Protein AF-A0A3P3QLM7-F1 (afdb_monomer_lite)

pLDDT: mean 82.56, std 15.95, range [40.66, 97.94]

Secondary structure (DSSP, 8-state):
-------HHHHHHHHHHHHHHHHHHHHHHHHHHHHHHTB---HHHHHHHHHHHH---GGGEEEEEEEEETTEEEEEEEETTS-EEEEEEEB-BGGGTT-BPPPEEEEE-

Structure (mmCIF, N/CA/C/O backbone):
data_AF-A0A3P3QLM7-F1
#
_entry.id   AF-A0A3P3QLM7-F1
#
loop_
_atom_site.group_PDB
_atom_site.id
_atom_site.type_symbol
_atom_site.label_atom_id
_atom_site.label_alt_id
_atom_site.label_comp_id
_atom_site.label_asym_id
_atom_site.label_entity_id
_atom_site.label_seq_id
_atom_site.pdbx_PDB_ins_code
_atom_site.Cartn_x
_atom_site.Cartn_y
_atom_site.Cartn_z
_atom_site.occupancy
_atom_site.B_iso_or_equiv
_atom_site.auth_seq_id
_atom_site.auth_comp_id
_atom_site.auth_asym_id
_atom_site.auth_atom_id
_atom_site.pdbx_PDB_model_num
ATOM 1 N N . MET A 1 1 ? 54.774 -28.271 -36.124 1.00 40.66 1 MET A N 1
ATOM 2 C CA . MET A 1 1 ? 54.556 -27.108 -35.233 1.00 40.66 1 MET A CA 1
ATOM 3 C C . MET A 1 1 ? 53.465 -26.229 -35.852 1.00 40.66 1 MET A C 1
ATOM 5 O O . MET A 1 1 ? 53.740 -25.518 -36.808 1.00 40.66 1 MET A O 1
ATOM 9 N N . ILE A 1 2 ? 52.206 -26.361 -35.416 1.00 44.22 2 ILE A N 1
ATOM 10 C CA . ILE A 1 2 ? 51.043 -25.683 -36.031 1.00 44.22 2 ILE A CA 1
ATOM 11 C C . ILE A 1 2 ? 50.873 -24.309 -35.367 1.00 44.22 2 ILE A C 1
ATOM 13 O O . ILE A 1 2 ? 50.516 -24.231 -34.195 1.00 44.22 2 ILE A O 1
ATOM 17 N N . ARG A 1 3 ? 51.144 -23.214 -36.091 1.00 47.44 3 ARG A N 1
ATOM 18 C CA . ARG A 1 3 ? 50.858 -21.850 -35.609 1.00 47.44 3 ARG A CA 1
ATOM 19 C C . ARG A 1 3 ? 49.398 -21.496 -35.905 1.00 47.44 3 ARG A C 1
ATOM 21 O O . ARG A 1 3 ? 49.064 -21.143 -37.033 1.00 47.44 3 ARG A O 1
ATOM 28 N N . PHE A 1 4 ? 48.542 -21.540 -34.884 1.00 52.19 4 PHE A N 1
ATOM 29 C CA . PHE A 1 4 ? 47.204 -20.947 -34.935 1.00 52.19 4 PHE A CA 1
ATOM 30 C C . PHE A 1 4 ? 47.325 -19.420 -35.009 1.00 52.19 4 PHE A C 1
ATOM 32 O O . PHE A 1 4 ? 47.593 -18.748 -34.015 1.00 52.19 4 PHE A O 1
ATOM 39 N N . LYS A 1 5 ? 47.144 -18.855 -36.205 1.00 51.34 5 LYS A N 1
ATOM 40 C CA . LYS A 1 5 ? 47.079 -17.405 -36.416 1.00 51.34 5 LYS A CA 1
ATOM 41 C C . LYS A 1 5 ? 45.647 -16.949 -36.123 1.00 51.34 5 LYS A C 1
ATOM 43 O O . LYS A 1 5 ? 44.826 -16.826 -37.026 1.00 51.34 5 LYS A O 1
ATOM 48 N N . LEU A 1 6 ? 45.323 -16.770 -34.842 1.00 55.06 6 LEU A N 1
ATOM 49 C CA . LEU A 1 6 ? 44.056 -16.170 -34.418 1.00 55.06 6 LEU A CA 1
ATOM 50 C C . LEU A 1 6 ? 44.003 -14.730 -34.943 1.00 55.06 6 LEU A C 1
ATOM 52 O O . LEU A 1 6 ? 44.741 -13.856 -34.494 1.00 55.06 6 LEU A O 1
ATOM 56 N N . SER A 1 7 ? 43.153 -14.495 -35.942 1.00 55.94 7 SER A N 1
ATOM 57 C CA . SER A 1 7 ? 42.903 -13.157 -36.469 1.00 55.94 7 SER A CA 1
ATOM 58 C C . SER A 1 7 ? 42.252 -12.309 -35.376 1.00 55.94 7 SER A C 1
ATOM 60 O O . SER A 1 7 ? 41.183 -12.649 -34.860 1.00 55.94 7 SER A O 1
ATOM 62 N N . ASN A 1 8 ? 42.886 -11.190 -35.025 1.00 59.19 8 ASN A N 1
ATOM 63 C CA . ASN A 1 8 ? 42.423 -10.282 -33.971 1.00 59.19 8 ASN A CA 1
ATOM 64 C C . ASN A 1 8 ? 40.967 -9.812 -34.215 1.00 59.19 8 ASN A C 1
ATOM 66 O O . ASN A 1 8 ? 40.190 -9.624 -33.283 1.00 59.19 8 ASN A O 1
ATOM 70 N N . LYS A 1 9 ? 40.543 -9.749 -35.488 1.00 55.75 9 LYS A N 1
ATOM 71 C CA . LYS A 1 9 ? 39.172 -9.395 -35.900 1.00 55.75 9 LYS A CA 1
ATOM 72 C C . LYS A 1 9 ? 38.114 -10.409 -35.440 1.00 55.75 9 LYS A C 1
ATOM 74 O O . LYS A 1 9 ? 37.024 -10.017 -35.033 1.00 55.75 9 LYS A O 1
ATOM 79 N N . THR A 1 10 ? 38.431 -11.706 -35.459 1.00 57.84 10 THR A N 1
ATOM 80 C CA . THR A 1 10 ? 37.515 -12.767 -34.994 1.00 57.84 10 THR A CA 1
ATOM 81 C C . THR A 1 10 ? 37.410 -12.843 -33.472 1.00 57.84 10 THR A C 1
ATOM 83 O O . THR A 1 10 ? 36.349 -13.195 -32.959 1.00 57.84 10 THR A O 1
ATOM 86 N N . LEU A 1 11 ? 38.477 -12.485 -32.748 1.00 57.75 11 LEU A N 1
ATOM 87 C CA . LEU A 1 11 ? 38.478 -12.443 -31.284 1.00 57.75 11 LEU A CA 1
ATOM 88 C C . LEU A 1 11 ? 37.620 -11.274 -30.773 1.00 57.75 11 LEU A C 1
ATOM 90 O O . LEU A 1 11 ? 36.741 -11.475 -29.939 1.00 57.75 11 LEU A O 1
ATOM 94 N N . VAL A 1 12 ? 37.801 -10.085 -31.360 1.00 61.78 12 VAL A N 1
ATOM 95 C CA . VAL A 1 12 ? 37.018 -8.879 -31.045 1.00 61.78 12 VAL A CA 1
ATOM 96 C C . VAL A 1 12 ? 35.536 -9.076 -31.384 1.00 61.78 12 VAL A C 1
ATOM 98 O O . VAL A 1 12 ? 34.676 -8.782 -30.560 1.00 61.78 12 VAL A O 1
ATOM 101 N N . GLY A 1 13 ? 35.208 -9.665 -32.541 1.00 65.38 13 GLY A N 1
ATOM 102 C CA . GLY A 1 13 ? 33.815 -9.942 -32.914 1.00 65.38 13 GLY A CA 1
ATOM 103 C C . GLY A 1 13 ? 33.106 -10.946 -31.993 1.00 65.38 13 GLY A C 1
ATOM 104 O O . GLY A 1 13 ? 31.914 -10.797 -31.725 1.00 65.38 13 GLY A O 1
ATOM 105 N N . ARG A 1 14 ? 33.820 -11.955 -31.469 1.00 68.69 14 ARG A N 1
ATOM 106 C CA . ARG A 1 14 ? 33.269 -12.892 -30.469 1.00 68.69 14 ARG A CA 1
ATOM 107 C C . ARG A 1 14 ? 33.120 -12.225 -29.102 1.00 68.69 14 ARG A C 1
ATOM 109 O O . ARG A 1 14 ? 32.086 -12.414 -28.472 1.00 68.69 14 ARG A O 1
ATOM 116 N N . ALA A 1 15 ? 34.087 -11.408 -28.686 1.00 68.50 15 ALA A N 1
ATOM 117 C CA . ALA A 1 15 ? 34.019 -10.654 -27.435 1.00 68.50 15 ALA A CA 1
ATOM 118 C C . ALA A 1 15 ? 32.844 -9.661 -27.415 1.00 68.50 15 ALA A C 1
ATOM 120 O O . ALA A 1 15 ? 32.115 -9.612 -26.431 1.00 68.50 15 ALA A O 1
ATOM 121 N N . ILE A 1 16 ? 32.588 -8.950 -28.520 1.00 71.31 16 ILE A N 1
ATOM 122 C CA . ILE A 1 16 ? 31.444 -8.027 -28.655 1.00 71.31 16 ILE A CA 1
ATOM 123 C C . ILE A 1 16 ? 30.108 -8.774 -28.541 1.00 71.31 16 ILE A C 1
ATOM 125 O O . ILE A 1 16 ? 29.209 -8.326 -27.833 1.00 71.31 16 ILE A O 1
ATOM 129 N N . LYS A 1 17 ? 29.975 -9.937 -29.195 1.00 71.12 17 LYS A N 1
ATOM 130 C CA . LYS A 1 17 ? 28.754 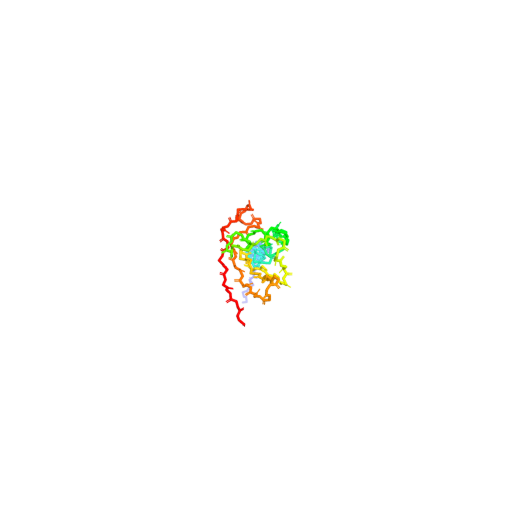-10.757 -29.115 1.00 71.12 17 LYS A CA 1
ATOM 131 C C . LYS A 1 17 ? 28.502 -11.282 -27.701 1.00 71.12 17 LYS A C 1
ATOM 133 O O . LYS A 1 17 ? 27.369 -11.235 -27.234 1.00 71.12 17 LYS A O 1
ATOM 138 N N . VAL A 1 18 ? 29.548 -11.747 -27.016 1.00 75.88 18 VAL A N 1
ATOM 139 C CA . VAL A 1 18 ? 29.448 -12.216 -25.625 1.00 75.88 18 VAL A CA 1
ATOM 140 C C . VAL A 1 18 ? 29.100 -11.058 -24.690 1.00 75.88 18 VAL A C 1
ATOM 142 O O . VAL A 1 18 ? 28.202 -11.197 -23.868 1.00 75.88 18 VAL A O 1
ATOM 145 N N . PHE A 1 19 ? 29.732 -9.895 -24.860 1.00 78.12 19 PHE A N 1
ATOM 146 C CA . PHE A 1 19 ? 29.442 -8.705 -24.061 1.00 78.12 19 PHE A CA 1
ATOM 147 C C . PHE A 1 19 ? 27.993 -8.228 -24.235 1.00 78.12 19 PHE A C 1
ATOM 149 O O . PHE A 1 19 ? 27.313 -7.952 -23.251 1.00 78.12 19 PHE A O 1
ATOM 156 N N . SER A 1 20 ? 27.486 -8.213 -25.472 1.00 77.56 20 SER A N 1
ATOM 157 C CA . SER A 1 20 ? 26.088 -7.873 -25.757 1.00 77.56 20 SER A CA 1
ATOM 158 C C . SER A 1 20 ? 25.105 -8.850 -25.105 1.00 77.56 20 SER A C 1
ATOM 160 O O . SER A 1 20 ? 24.076 -8.422 -24.592 1.00 77.56 20 SER A O 1
ATOM 162 N N . LEU A 1 21 ? 25.412 -10.151 -25.101 1.00 75.88 21 LEU A N 1
ATOM 163 C CA . LEU A 1 21 ? 24.552 -11.162 -24.485 1.00 75.88 21 LEU A CA 1
ATOM 164 C C . LEU A 1 21 ? 24.524 -11.022 -22.953 1.00 75.88 21 LEU A C 1
ATOM 166 O O . LEU A 1 21 ? 23.458 -11.082 -22.348 1.00 75.88 21 LEU A O 1
ATOM 170 N N . VAL A 1 22 ? 25.683 -10.778 -22.331 1.00 76.69 22 VAL A N 1
ATOM 171 C CA . VAL A 1 22 ? 25.791 -10.557 -20.879 1.00 76.69 22 VAL A CA 1
ATOM 172 C C . VAL A 1 22 ? 25.072 -9.270 -20.458 1.00 76.69 22 VAL A C 1
ATOM 174 O O . VAL A 1 22 ? 24.355 -9.272 -19.458 1.00 76.69 22 VAL A O 1
ATOM 177 N N . ALA A 1 23 ? 25.176 -8.197 -21.247 1.00 75.44 23 ALA A N 1
ATOM 178 C CA . ALA A 1 23 ? 24.462 -6.947 -20.984 1.00 75.44 23 ALA A CA 1
ATOM 179 C C . ALA A 1 23 ? 22.931 -7.127 -20.998 1.00 75.44 23 ALA A C 1
ATOM 181 O O . ALA A 1 23 ? 22.243 -6.608 -20.119 1.00 75.44 23 ALA A O 1
ATOM 182 N N . CYS A 1 24 ? 22.389 -7.913 -21.937 1.00 71.12 24 CYS A N 1
ATOM 183 C CA . CYS A 1 24 ? 20.956 -8.222 -21.972 1.00 71.12 24 CYS A CA 1
ATOM 184 C C . CYS A 1 24 ? 20.485 -9.010 -20.739 1.00 71.12 24 CYS A C 1
ATOM 186 O O . CYS A 1 24 ? 19.389 -8.762 -20.240 1.00 71.12 24 CYS A O 1
ATOM 188 N N . ILE A 1 25 ? 21.310 -9.920 -20.214 1.00 67.69 25 ILE A N 1
ATOM 189 C CA . ILE A 1 25 ? 20.968 -10.713 -19.022 1.00 67.69 25 ILE A CA 1
ATOM 190 C C . ILE A 1 25 ? 20.923 -9.826 -17.766 1.00 67.69 25 ILE A C 1
ATOM 192 O O . ILE A 1 25 ? 20.039 -9.997 -16.927 1.00 67.69 25 ILE A O 1
ATOM 196 N N . HIS A 1 26 ? 21.808 -8.830 -17.649 1.00 63.81 26 HIS A N 1
ATOM 197 C CA . HIS A 1 26 ? 21.796 -7.892 -16.518 1.00 63.81 26 HIS A CA 1
ATOM 198 C C . HIS A 1 26 ? 20.610 -6.915 -16.525 1.00 63.81 26 HIS A C 1
ATOM 200 O O . HIS A 1 26 ? 20.139 -6.523 -15.455 1.00 63.81 26 HIS A O 1
ATOM 206 N N . LEU A 1 27 ? 20.071 -6.568 -17.697 1.00 65.25 27 LEU A N 1
ATOM 207 C CA . LEU A 1 27 ? 18.872 -5.726 -17.798 1.00 65.25 27 LEU A CA 1
ATOM 208 C C . LEU A 1 27 ? 17.607 -6.436 -17.281 1.00 65.25 27 LEU A C 1
ATOM 210 O O . LEU A 1 27 ? 16.738 -5.786 -16.706 1.00 65.25 27 LEU A O 1
ATOM 214 N N . LEU A 1 28 ? 17.525 -7.764 -17.406 1.00 61.84 28 LEU A N 1
ATOM 215 C CA . LEU A 1 28 ? 16.371 -8.551 -16.951 1.00 61.84 28 LEU A CA 1
ATOM 216 C C . LEU A 1 28 ? 16.300 -8.672 -15.418 1.00 61.84 28 LEU A C 1
ATOM 218 O O . LEU A 1 28 ? 15.211 -8.631 -14.849 1.00 61.84 28 LEU A O 1
ATOM 222 N N . SER A 1 29 ? 17.442 -8.754 -14.725 1.00 59.53 29 SER A N 1
ATOM 223 C CA . SER A 1 29 ? 17.476 -8.789 -13.251 1.00 59.53 29 SER A CA 1
ATOM 224 C C . SER A 1 29 ? 17.135 -7.446 -12.594 1.00 59.53 29 SER A C 1
ATOM 226 O O . SER A 1 29 ? 16.766 -7.410 -11.422 1.00 59.53 29 SER A O 1
ATOM 228 N N . ALA A 1 30 ? 17.231 -6.338 -13.335 1.00 56.12 30 ALA A N 1
ATOM 229 C CA . ALA A 1 30 ? 16.895 -5.010 -12.829 1.00 56.12 30 ALA A CA 1
ATOM 230 C C . ALA A 1 30 ? 15.377 -4.746 -12.785 1.00 56.12 30 ALA A C 1
ATOM 232 O O . ALA A 1 30 ? 14.934 -3.882 -12.030 1.00 56.12 30 ALA A O 1
ATOM 233 N N . CYS A 1 31 ? 14.560 -5.495 -13.536 1.00 60.78 31 CYS A N 1
ATOM 234 C CA . CYS A 1 31 ? 13.115 -5.257 -13.621 1.00 60.78 31 CYS A CA 1
ATOM 235 C C . CYS A 1 31 ? 12.395 -5.376 -12.268 1.00 60.78 31 CYS A C 1
ATOM 237 O O . CYS A 1 31 ? 11.525 -4.559 -11.968 1.00 60.78 31 CYS A O 1
ATOM 239 N N . SER A 1 32 ? 12.780 -6.338 -11.425 1.00 59.31 32 SER A N 1
ATOM 240 C CA . SER A 1 32 ? 12.132 -6.553 -10.122 1.00 59.31 32 SER A CA 1
ATOM 241 C C . SER A 1 32 ? 12.421 -5.425 -9.126 1.00 59.31 32 SER A C 1
ATOM 243 O O . SER A 1 32 ? 11.535 -5.030 -8.373 1.00 59.31 32 SER A O 1
ATOM 245 N N . VAL A 1 33 ? 13.638 -4.867 -9.161 1.00 61.72 33 VAL A N 1
ATOM 246 C CA . VAL A 1 33 ? 14.060 -3.746 -8.299 1.00 61.72 33 VAL A CA 1
ATOM 247 C C . VAL A 1 33 ? 13.433 -2.430 -8.760 1.00 61.72 33 VAL A C 1
ATOM 249 O O . VAL A 1 33 ? 13.047 -1.594 -7.944 1.00 61.72 33 VAL A O 1
ATOM 252 N N . VAL A 1 34 ? 13.304 -2.238 -10.076 1.00 62.72 34 VAL A N 1
ATOM 253 C CA . VAL A 1 34 ? 12.656 -1.048 -10.640 1.00 62.72 34 VAL A CA 1
ATOM 254 C C . VAL A 1 34 ? 11.186 -0.997 -10.237 1.00 62.72 34 VAL A C 1
ATOM 256 O O . VAL A 1 34 ? 10.701 0.073 -9.894 1.00 62.72 34 VAL A O 1
ATOM 259 N N . ALA A 1 35 ? 10.479 -2.124 -10.212 1.00 60.81 35 ALA A N 1
ATOM 260 C CA . ALA A 1 35 ? 9.059 -2.154 -9.867 1.00 60.81 35 ALA A CA 1
ATOM 261 C C . ALA A 1 35 ? 8.767 -1.647 -8.437 1.00 60.81 35 ALA A C 1
ATOM 263 O O . ALA A 1 35 ? 7.854 -0.848 -8.240 1.00 60.81 35 ALA A O 1
ATOM 264 N N . GLU A 1 36 ? 9.598 -2.028 -7.459 1.00 64.75 36 GLU A N 1
ATOM 265 C CA . GLU A 1 36 ? 9.501 -1.536 -6.077 1.00 64.75 36 GLU A CA 1
ATOM 266 C C . GLU A 1 36 ? 9.781 -0.026 -5.992 1.00 64.75 36 GLU A C 1
ATOM 268 O O . GLU A 1 36 ? 9.014 0.716 -5.379 1.00 64.75 36 GLU A O 1
ATOM 273 N N . LYS A 1 37 ? 10.831 0.456 -6.673 1.00 70.94 37 LYS A N 1
ATOM 274 C CA . LYS A 1 37 ? 11.198 1.885 -6.691 1.00 70.94 37 LYS A CA 1
ATOM 275 C C . LYS A 1 37 ? 10.289 2.769 -7.546 1.00 70.94 37 LYS A C 1
ATOM 277 O O . LYS A 1 37 ? 10.367 3.989 -7.4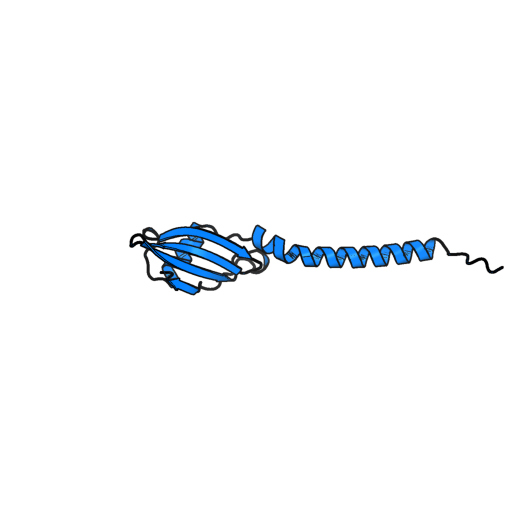44 1.00 70.94 37 LYS A O 1
ATOM 282 N N . THR A 1 38 ? 9.459 2.177 -8.399 1.00 77.19 38 THR A N 1
ATOM 283 C CA . THR A 1 38 ? 8.524 2.887 -9.289 1.00 77.19 38 THR A CA 1
ATOM 284 C C . THR A 1 38 ? 7.078 2.765 -8.829 1.00 77.19 38 THR A C 1
ATOM 286 O O . THR A 1 38 ? 6.165 3.073 -9.594 1.00 77.19 38 THR A O 1
ATOM 289 N N . ASN A 1 39 ? 6.854 2.323 -7.590 1.00 82.69 39 ASN A N 1
ATOM 290 C CA . ASN A 1 39 ? 5.548 2.396 -6.964 1.00 82.69 39 ASN A CA 1
ATOM 291 C C . ASN A 1 39 ? 5.173 3.868 -6.739 1.00 82.69 39 ASN A C 1
ATOM 293 O O . ASN A 1 39 ? 5.867 4.589 -6.026 1.00 82.69 39 ASN A O 1
ATOM 297 N N . ILE A 1 40 ? 4.088 4.303 -7.373 1.00 88.44 40 ILE A N 1
ATOM 298 C CA . ILE A 1 40 ? 3.591 5.683 -7.321 1.00 88.44 40 ILE A CA 1
ATOM 299 C C . ILE A 1 40 ? 2.451 5.856 -6.313 1.00 88.44 40 ILE A C 1
ATOM 301 O O . ILE A 1 40 ? 1.939 6.963 -6.165 1.00 88.44 40 ILE A O 1
ATOM 305 N N . LEU A 1 41 ? 2.032 4.780 -5.634 1.00 91.50 41 LEU A N 1
ATOM 306 C CA . LEU A 1 41 ? 0.939 4.846 -4.672 1.00 91.50 41 LEU A CA 1
ATOM 307 C C . LEU A 1 41 ? 1.390 5.585 -3.424 1.00 91.50 41 LEU A C 1
ATOM 309 O O . LEU A 1 41 ? 2.374 5.203 -2.781 1.00 91.50 41 LEU A O 1
ATOM 313 N N . THR A 1 42 ? 0.637 6.614 -3.059 1.00 93.00 42 THR A N 1
ATOM 314 C CA . THR A 1 42 ? 0.835 7.339 -1.808 1.00 93.00 42 THR A CA 1
ATOM 315 C C . THR A 1 42 ? 0.231 6.568 -0.642 1.00 93.00 42 THR A C 1
ATOM 317 O O . THR A 1 42 ? -0.667 5.741 -0.804 1.00 93.00 42 THR A O 1
ATOM 320 N N . ASP A 1 43 ? 0.698 6.864 0.565 1.00 95.12 43 ASP A N 1
ATOM 321 C CA . ASP A 1 43 ? 0.163 6.244 1.777 1.00 95.12 43 ASP A CA 1
ATOM 322 C C . ASP A 1 43 ? -1.324 6.568 1.970 1.00 95.12 43 ASP A C 1
ATOM 324 O O . ASP A 1 43 ? -2.101 5.698 2.359 1.00 95.12 43 ASP A O 1
ATOM 328 N N . GLN A 1 44 ? -1.747 7.782 1.597 1.00 95.75 44 GLN A N 1
ATOM 329 C CA . GLN A 1 44 ? -3.156 8.170 1.594 1.00 95.75 44 GLN A CA 1
ATOM 330 C C . GLN A 1 44 ? -3.987 7.273 0.665 1.00 95.75 44 GLN A C 1
ATOM 332 O O . GLN A 1 44 ? -5.030 6.774 1.080 1.00 95.75 44 GLN A O 1
ATOM 337 N N . GLN A 1 45 ? -3.510 7.005 -0.555 1.00 95.50 45 GLN A N 1
ATOM 338 C CA . GLN A 1 45 ? -4.205 6.111 -1.486 1.00 95.50 45 GLN A CA 1
ATOM 339 C C . GLN A 1 45 ? -4.313 4.688 -0.931 1.00 95.50 45 GLN A C 1
ATOM 341 O O . GLN A 1 45 ? -5.361 4.062 -1.045 1.00 95.50 45 GLN A O 1
ATOM 346 N N . LEU A 1 46 ? -3.262 4.170 -0.283 1.00 96.69 46 LEU A N 1
ATOM 347 C CA . LEU A 1 46 ? -3.316 2.851 0.361 1.00 96.69 46 LEU A CA 1
ATOM 34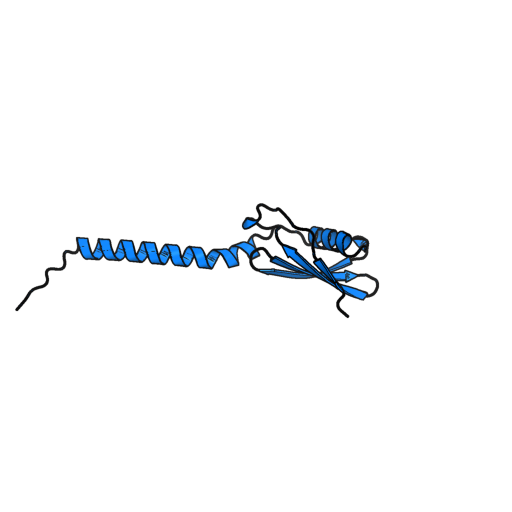8 C C . LEU A 1 46 ? -4.404 2.790 1.442 1.00 96.69 46 LEU A C 1
ATOM 350 O O . LEU A 1 46 ? -5.141 1.803 1.521 1.00 96.69 46 LEU A O 1
ATOM 354 N N . VAL A 1 47 ? -4.546 3.853 2.237 1.00 97.62 47 VAL A N 1
ATOM 355 C CA . VAL A 1 47 ? -5.614 3.966 3.239 1.00 97.62 47 VAL A CA 1
ATOM 356 C C . VAL A 1 47 ? -6.993 4.064 2.579 1.00 97.62 47 VAL A C 1
ATOM 358 O O . VAL A 1 47 ? -7.913 3.386 3.028 1.00 97.62 47 VAL A O 1
ATOM 361 N N . GLU A 1 48 ? -7.148 4.831 1.497 1.00 97.06 48 GLU A N 1
ATOM 362 C CA . GLU A 1 48 ? -8.396 4.919 0.718 1.00 97.06 48 GLU A CA 1
ATOM 363 C C . GLU A 1 48 ? -8.821 3.554 0.157 1.00 97.06 48 GLU A C 1
ATOM 365 O O . GLU A 1 48 ? -9.975 3.145 0.302 1.00 97.06 48 GLU A O 1
ATOM 370 N N . TYR A 1 49 ? -7.879 2.800 -0.412 1.00 96.94 49 TYR A N 1
ATOM 371 C CA . TYR A 1 49 ? -8.139 1.451 -0.906 1.00 96.94 49 TYR A CA 1
ATOM 372 C C . TYR A 1 49 ? -8.541 0.496 0.224 1.00 96.94 49 TYR A C 1
ATOM 374 O O . TYR A 1 49 ? -9.498 -0.269 0.078 1.00 96.94 49 TYR A O 1
ATOM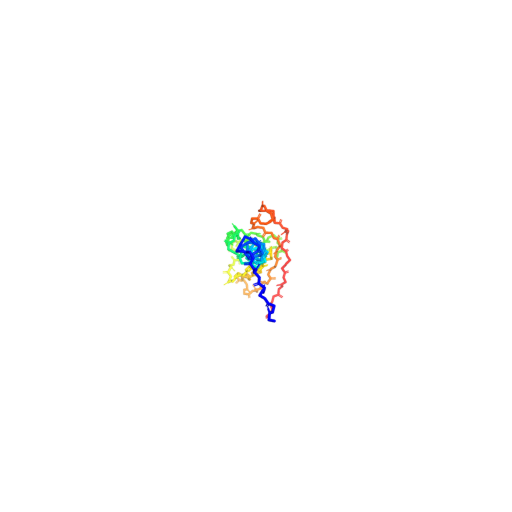 382 N N . ALA A 1 50 ? -7.855 0.552 1.370 1.00 97.25 50 ALA A N 1
ATOM 383 C CA . ALA A 1 50 ? -8.228 -0.260 2.526 1.00 97.25 50 ALA A CA 1
ATOM 384 C C . ALA A 1 50 ? -9.593 0.132 3.103 1.00 97.25 50 ALA A C 1
ATOM 386 O O . ALA A 1 50 ? -10.357 -0.751 3.488 1.00 97.25 50 ALA A O 1
ATOM 387 N N . ALA A 1 51 ? -9.932 1.422 3.135 1.00 97.12 51 ALA A N 1
ATOM 388 C CA . ALA A 1 51 ? -11.245 1.898 3.558 1.00 97.12 51 ALA A CA 1
ATOM 389 C C . ALA A 1 51 ? -12.355 1.279 2.697 1.00 97.12 51 ALA A C 1
ATOM 391 O O . ALA A 1 51 ? -13.308 0.711 3.230 1.00 97.12 51 ALA A O 1
ATOM 392 N N . GLY A 1 52 ? -12.178 1.295 1.371 1.00 96.19 52 GLY A N 1
ATOM 393 C CA . GLY A 1 52 ? -13.111 0.673 0.432 1.00 96.19 52 GLY A CA 1
ATOM 394 C C . GLY A 1 52 ? -13.278 -0.837 0.638 1.00 96.19 52 GLY A C 1
ATOM 395 O O . GLY A 1 52 ? -14.399 -1.335 0.602 1.00 96.19 52 GLY A O 1
ATOM 396 N N . ALA A 1 53 ? -12.191 -1.569 0.896 1.00 96.62 53 ALA A N 1
ATOM 397 C CA . ALA A 1 53 ? -12.243 -3.026 1.059 1.00 96.62 53 ALA A CA 1
ATOM 398 C C . ALA A 1 53 ? -12.676 -3.506 2.453 1.00 96.62 53 ALA A C 1
ATOM 400 O O . ALA A 1 53 ? -13.219 -4.599 2.582 1.00 96.62 53 ALA A O 1
ATOM 401 N N . THR A 1 54 ? -12.434 -2.717 3.501 1.00 95.75 54 THR A N 1
ATOM 402 C CA . THR A 1 54 ? -12.748 -3.090 4.894 1.00 95.75 54 THR A CA 1
ATOM 403 C C . THR A 1 54 ? -14.042 -2.464 5.412 1.00 95.75 54 THR A C 1
ATOM 405 O O . THR A 1 54 ? -14.477 -2.802 6.512 1.00 95.75 54 THR A O 1
ATOM 408 N N . GLY A 1 55 ? -14.629 -1.512 4.679 1.00 95.56 55 GLY A N 1
ATOM 409 C CA . GLY A 1 55 ? -15.812 -0.757 5.102 1.00 95.56 55 GLY A CA 1
ATOM 410 C C . GLY A 1 55 ? -15.555 0.268 6.214 1.00 95.56 55 GLY A C 1
ATOM 411 O O . GLY A 1 55 ? -16.503 0.853 6.736 1.00 95.56 55 GLY A O 1
ATOM 412 N N . HIS A 1 56 ? -14.297 0.496 6.598 1.00 96.50 56 HIS A N 1
ATOM 413 C CA . HIS A 1 56 ? -13.938 1.465 7.631 1.00 96.50 56 HIS A CA 1
ATOM 414 C C . HIS A 1 56 ? -13.755 2.867 7.029 1.00 96.50 56 HIS A C 1
ATOM 416 O O . HIS A 1 56 ? -13.189 2.997 5.945 1.00 96.50 56 HIS A O 1
ATOM 422 N N . PRO A 1 57 ? -14.159 3.946 7.724 1.00 97.00 57 PRO A N 1
ATOM 423 C CA . PRO A 1 57 ? -13.866 5.306 7.279 1.00 97.00 57 PRO A CA 1
ATOM 424 C C . PRO A 1 57 ? -12.358 5.557 7.156 1.00 97.00 57 PRO A C 1
ATOM 426 O O . PRO A 1 57 ? -11.601 5.166 8.044 1.00 97.00 57 PRO A O 1
ATOM 429 N N . ILE A 1 58 ? -11.931 6.307 6.134 1.00 97.00 58 ILE A N 1
ATOM 430 C CA . ILE A 1 58 ? -10.520 6.698 5.923 1.00 97.00 58 ILE A CA 1
ATOM 431 C C . ILE A 1 58 ? -9.924 7.311 7.199 1.00 97.00 58 ILE A C 1
ATOM 433 O O . ILE A 1 58 ? -8.885 6.873 7.675 1.00 97.00 58 ILE A O 1
ATOM 437 N N . ALA A 1 59 ? -10.637 8.252 7.832 1.00 97.19 59 ALA A N 1
ATOM 438 C CA . ALA A 1 59 ? -10.205 8.927 9.064 1.00 97.19 59 ALA A CA 1
ATOM 439 C C . ALA A 1 59 ? -10.138 8.016 10.311 1.00 97.19 59 ALA A C 1
ATOM 441 O O . ALA A 1 59 ? -9.775 8.466 11.404 1.00 97.19 59 ALA A O 1
ATOM 442 N N . SER A 1 60 ? -10.556 6.756 10.186 1.00 97.12 60 SER A N 1
ATOM 443 C CA . SER A 1 60 ? -10.458 5.744 11.238 1.00 97.12 60 SER A CA 1
ATOM 444 C C . SER A 1 60 ? -9.304 4.767 11.030 1.00 97.12 60 SER A C 1
ATOM 446 O O . SER A 1 60 ? -9.068 3.963 11.927 1.00 97.12 60 SER A O 1
ATOM 448 N N . LEU A 1 61 ? -8.606 4.843 9.893 1.00 97.81 61 LEU A N 1
ATOM 449 C CA . LEU A 1 61 ? -7.518 3.957 9.507 1.00 97.81 61 LEU A CA 1
ATOM 450 C C . LEU A 1 61 ? -6.178 4.701 9.513 1.00 97.81 61 LEU A C 1
ATOM 452 O O . LEU A 1 61 ? -6.078 5.844 9.077 1.00 97.81 61 LEU A O 1
ATOM 456 N N . GLU A 1 62 ? -5.138 4.014 9.967 1.00 97.88 62 GLU A N 1
ATOM 457 C CA . GLU A 1 62 ? -3.754 4.481 9.976 1.00 97.88 62 GLU A CA 1
ATOM 458 C C . GLU A 1 62 ? -2.875 3.460 9.251 1.00 97.88 62 GLU A C 1
ATOM 460 O O 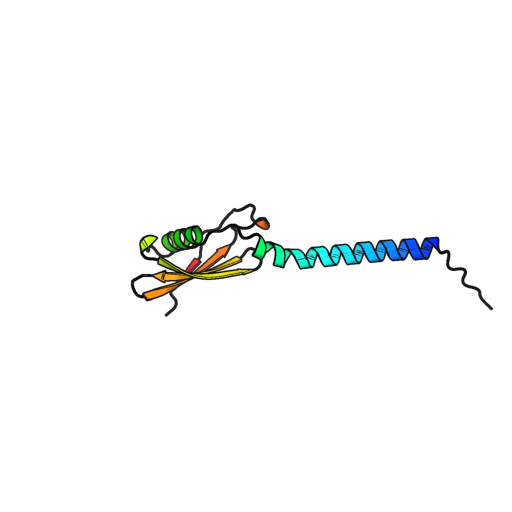. GLU A 1 62 ? -2.974 2.262 9.517 1.00 97.88 62 GLU A O 1
ATOM 465 N N . LEU A 1 63 ? -2.013 3.910 8.337 1.00 97.75 63 LEU A N 1
ATOM 466 C CA . LEU A 1 63 ? -1.039 3.035 7.690 1.00 97.75 63 LEU A CA 1
ATOM 467 C C . LEU A 1 63 ? 0.106 2.728 8.664 1.00 97.75 63 LEU A C 1
ATOM 469 O O . LEU A 1 63 ? 0.802 3.632 9.109 1.00 97.75 63 LEU A O 1
ATOM 473 N N . LEU A 1 64 ? 0.328 1.448 8.957 1.00 97.12 64 LEU A N 1
ATOM 474 C CA . LEU A 1 64 ? 1.414 1.003 9.835 1.00 97.12 64 LEU A CA 1
ATOM 475 C C . LEU A 1 64 ? 2.681 0.645 9.062 1.00 97.12 64 LEU A C 1
ATOM 477 O O . LEU A 1 64 ? 3.797 0.886 9.515 1.00 97.12 64 LEU A O 1
ATOM 481 N N . GLN A 1 65 ? 2.508 -0.034 7.931 1.00 95.88 65 GLN A N 1
ATOM 482 C CA . GLN A 1 65 ? 3.609 -0.614 7.174 1.00 95.88 65 GLN A CA 1
ATOM 483 C C . GLN A 1 65 ? 3.202 -0.782 5.715 1.00 95.88 65 GLN A C 1
ATOM 485 O O . GLN A 1 65 ? 2.052 -1.105 5.426 1.00 95.88 65 GLN A O 1
ATOM 490 N N . ARG A 1 66 ? 4.169 -0.656 4.806 1.00 94.19 66 ARG A N 1
ATOM 491 C CA . ARG A 1 66 ? 4.040 -1.036 3.398 1.00 94.19 66 ARG A CA 1
ATOM 492 C C . ARG A 1 66 ? 5.314 -1.710 2.902 1.00 94.19 66 ARG A C 1
ATOM 494 O O . ARG A 1 66 ? 6.404 -1.425 3.389 1.00 94.19 66 ARG A O 1
ATOM 501 N N . SER A 1 67 ? 5.167 -2.573 1.913 1.00 91.62 67 SER A N 1
ATOM 502 C CA . SER A 1 67 ? 6.242 -3.132 1.105 1.00 91.62 67 SER A CA 1
ATOM 503 C C . SER A 1 67 ? 5.742 -3.304 -0.324 1.00 91.62 67 SER A C 1
ATOM 505 O O . SER A 1 67 ? 4.553 -3.522 -0.565 1.00 91.62 67 SER A O 1
ATOM 507 N N . ALA A 1 68 ? 6.646 -3.187 -1.289 1.00 88.88 68 ALA A N 1
ATOM 508 C CA . ALA A 1 68 ? 6.347 -3.467 -2.683 1.00 88.88 68 ALA A CA 1
ATOM 509 C C . ALA A 1 68 ? 7.332 -4.514 -3.204 1.00 88.88 68 ALA A C 1
ATOM 511 O O . ALA A 1 68 ? 8.511 -4.490 -2.868 1.00 88.88 68 ALA A O 1
ATOM 512 N N . SER A 1 69 ? 6.842 -5.460 -3.997 1.00 85.50 69 SER A N 1
ATOM 513 C CA . SER A 1 69 ? 7.661 -6.490 -4.631 1.00 85.50 69 SER A CA 1
ATOM 514 C C . SER A 1 69 ? 7.101 -6.785 -6.013 1.00 85.50 69 SER A C 1
ATOM 516 O O . SER A 1 69 ? 5.967 -7.249 -6.153 1.00 85.50 69 SER A O 1
ATOM 518 N N . GLY A 1 70 ? 7.872 -6.468 -7.055 1.00 85.00 70 GLY A N 1
ATOM 519 C CA . GLY A 1 70 ? 7.345 -6.505 -8.415 1.00 85.00 70 GLY A CA 1
ATOM 520 C C . GLY A 1 70 ? 6.142 -5.566 -8.544 1.00 85.00 70 GLY A C 1
ATOM 521 O O . GLY A 1 70 ? 6.207 -4.399 -8.162 1.00 85.00 70 GLY A O 1
ATOM 522 N N . THR A 1 71 ? 5.027 -6.088 -9.051 1.00 87.62 71 THR A N 1
ATOM 523 C CA . THR A 1 71 ? 3.773 -5.334 -9.174 1.00 87.62 71 THR A CA 1
ATOM 524 C C . THR A 1 71 ? 2.851 -5.424 -7.959 1.00 87.62 71 THR A C 1
ATOM 526 O O . THR A 1 71 ? 1.792 -4.796 -7.962 1.00 87.62 71 THR A O 1
ATOM 529 N N . VAL A 1 72 ? 3.246 -6.172 -6.928 1.00 90.75 72 VAL A N 1
ATOM 530 C CA . VAL A 1 72 ? 2.463 -6.393 -5.712 1.00 90.75 72 VAL A CA 1
ATOM 531 C C . VAL A 1 72 ? 2.827 -5.332 -4.677 1.00 90.75 72 VAL A C 1
ATOM 533 O O . VAL A 1 72 ? 4.004 -5.116 -4.391 1.00 90.75 72 VAL A O 1
ATOM 536 N N . THR A 1 73 ? 1.823 -4.710 -4.061 1.00 92.88 73 THR A N 1
ATOM 537 C CA . THR A 1 73 ? 1.985 -3.887 -2.855 1.00 92.88 73 THR A CA 1
ATOM 538 C C . THR A 1 73 ? 1.283 -4.570 -1.692 1.00 92.88 73 THR A C 1
ATOM 540 O O . THR A 1 73 ? 0.081 -4.823 -1.754 1.00 92.88 73 THR A O 1
ATOM 543 N N . SER A 1 74 ? 2.032 -4.851 -0.629 1.00 94.94 74 SER A N 1
ATOM 544 C CA . SER A 1 74 ? 1.526 -5.398 0.627 1.00 94.94 74 SER A CA 1
ATOM 545 C C . SER A 1 74 ? 1.593 -4.320 1.694 1.00 94.94 74 SER A C 1
ATOM 547 O O . SER A 1 74 ? 2.607 -3.639 1.825 1.00 94.94 74 SER A O 1
ATOM 549 N N . TYR A 1 75 ? 0.534 -4.134 2.466 1.00 96.69 75 TYR A N 1
ATOM 550 C CA . TYR A 1 75 ? 0.489 -3.070 3.458 1.00 96.69 75 TYR A CA 1
ATOM 551 C C . TYR A 1 75 ? -0.421 -3.417 4.631 1.00 96.69 75 TYR A C 1
ATOM 553 O O . TYR A 1 75 ? -1.300 -4.270 4.537 1.00 96.69 75 TYR A O 1
ATOM 561 N N . LYS A 1 76 ? -0.171 -2.777 5.771 1.00 97.94 76 LYS A N 1
ATOM 562 C CA . LYS A 1 76 ? -0.936 -2.953 7.003 1.00 97.94 76 LYS A CA 1
ATOM 563 C C . LYS A 1 76 ? -1.589 -1.646 7.389 1.00 97.94 76 LYS A C 1
ATOM 565 O O . LYS A 1 76 ? -0.900 -0.630 7.470 1.00 97.94 76 LYS A O 1
ATOM 570 N N . VAL A 1 77 ? -2.879 -1.697 7.693 1.00 97.88 77 VAL A N 1
ATOM 571 C CA . VAL A 1 77 ? -3.603 -0.572 8.286 1.00 97.88 77 VAL A CA 1
ATOM 572 C C . VAL A 1 77 ? -4.166 -0.962 9.643 1.00 97.88 77 VAL A C 1
ATOM 574 O O . VAL A 1 77 ? -4.557 -2.110 9.850 1.00 97.88 77 VAL A O 1
ATOM 577 N N . LYS A 1 78 ? -4.220 -0.011 10.569 1.00 97.62 78 LYS A N 1
ATOM 578 C CA . LYS A 1 78 ? -4.837 -0.174 11.883 1.00 97.62 78 LYS A CA 1
ATOM 579 C C . LYS A 1 78 ? -6.048 0.729 11.995 1.00 97.62 78 LYS A C 1
ATOM 581 O O . LYS A 1 78 ? -5.957 1.925 11.741 1.00 97.62 78 LYS A O 1
ATOM 586 N N . ALA A 1 79 ? -7.174 0.156 12.387 1.00 96.75 79 ALA A N 1
ATOM 587 C CA . ALA A 1 79 ? -8.371 0.903 12.711 1.00 96.75 79 ALA A CA 1
ATOM 588 C C . ALA A 1 79 ? -8.326 1.424 14.161 1.00 96.75 79 ALA A C 1
ATOM 590 O O . ALA A 1 79 ? -7.690 0.835 15.038 1.00 96.75 79 ALA A O 1
ATOM 591 N N . LYS A 1 80 ? -9.051 2.512 14.449 1.00 95.88 80 LYS A N 1
ATOM 592 C CA . LYS A 1 80 ? -9.157 3.102 15.805 1.00 95.88 80 LYS A CA 1
ATOM 593 C C . LYS A 1 80 ? -9.693 2.142 16.874 1.00 95.88 80 LYS A C 1
ATOM 595 O O . LYS A 1 80 ? -9.420 2.330 18.054 1.00 95.88 80 LYS A O 1
ATOM 600 N N . ASN A 1 81 ? -10.423 1.103 16.473 1.00 93.50 81 ASN A N 1
ATOM 601 C CA . ASN A 1 81 ? -10.870 0.009 17.343 1.00 93.50 81 ASN A CA 1
ATOM 602 C C . ASN A 1 81 ? -9.768 -1.040 17.620 1.00 93.50 81 ASN A C 1
ATOM 604 O O . ASN A 1 81 ? -10.065 -2.112 18.135 1.00 93.50 81 ASN A O 1
ATOM 608 N N . ASN A 1 82 ? -8.511 -0.740 17.279 1.00 93.75 82 ASN A N 1
ATOM 609 C CA . ASN A 1 82 ? -7.334 -1.606 17.365 1.00 93.75 82 ASN A CA 1
ATOM 610 C C . ASN A 1 82 ? -7.324 -2.835 16.443 1.00 93.75 82 ASN A C 1
ATOM 612 O O . ASN A 1 82 ? -6.369 -3.609 16.501 1.00 93.75 82 ASN A O 1
ATOM 616 N N . VAL A 1 83 ? -8.303 -2.991 15.551 1.00 95.31 83 VAL A N 1
ATOM 617 C CA . VAL A 1 83 ? -8.269 -4.049 14.536 1.00 95.31 83 VAL A CA 1
ATOM 618 C C . VAL A 1 83 ? -7.194 -3.725 13.498 1.00 95.31 83 VAL A C 1
ATOM 620 O O . VAL A 1 83 ? -7.131 -2.605 12.992 1.00 95.31 83 VAL A O 1
ATOM 623 N N . THR A 1 84 ? -6.342 -4.698 13.175 1.00 97.44 84 THR A N 1
ATOM 624 C CA . THR A 1 84 ? -5.321 -4.549 12.130 1.00 97.44 84 THR A CA 1
ATOM 625 C C . THR A 1 84 ? -5.736 -5.330 10.893 1.00 97.44 84 THR A C 1
ATOM 627 O O . THR A 1 84 ? -6.183 -6.467 10.991 1.00 97.44 84 THR A O 1
ATOM 630 N N . PHE A 1 85 ? -5.562 -4.739 9.717 1.00 97.88 85 PHE A N 1
ATOM 631 C CA . PHE A 1 85 ? -5.798 -5.394 8.437 1.00 97.88 85 PHE A CA 1
ATOM 632 C C . PHE A 1 85 ? -4.492 -5.513 7.668 1.00 97.88 85 PHE A C 1
ATOM 634 O O . PHE A 1 85 ? -3.713 -4.562 7.595 1.00 97.88 85 PHE A O 1
ATOM 641 N N . HIS A 1 86 ? -4.272 -6.678 7.073 1.00 97.62 86 HIS A N 1
ATOM 642 C CA . HIS A 1 86 ? -3.233 -6.900 6.082 1.00 97.62 86 HIS A CA 1
ATOM 643 C C . HIS A 1 86 ? -3.869 -6.880 4.694 1.00 97.62 86 HIS A C 1
ATOM 645 O O . HIS A 1 86 ? -4.700 -7.733 4.375 1.00 97.62 86 HIS A O 1
ATOM 651 N N . CYS A 1 87 ? -3.481 -5.903 3.886 1.00 97.56 87 CYS A N 1
ATOM 652 C CA . CYS A 1 87 ? -4.012 -5.669 2.557 1.00 97.56 87 CYS A CA 1
ATOM 653 C C . CYS A 1 87 ? -2.949 -5.941 1.495 1.00 97.56 87 CYS A C 1
ATOM 655 O O . CYS A 1 87 ? -1.775 -5.606 1.661 1.00 97.56 87 CYS A O 1
ATOM 657 N N . VAL A 1 88 ? -3.376 -6.536 0.387 1.00 96.38 88 VAL A N 1
ATOM 658 C CA . VAL A 1 88 ? -2.538 -6.777 -0.785 1.00 96.38 88 VAL A CA 1
ATOM 659 C C . VAL A 1 88 ? -3.264 -6.253 -2.011 1.00 96.38 88 VAL A C 1
ATOM 661 O O . VAL A 1 88 ? -4.433 -6.569 -2.225 1.00 96.38 88 VAL A O 1
ATOM 664 N N . LEU A 1 89 ? -2.566 -5.471 -2.828 1.00 95.25 89 LEU A N 1
ATOM 665 C CA . LEU A 1 89 ? -3.040 -5.037 -4.138 1.00 95.25 89 LEU A CA 1
ATOM 666 C C . LEU A 1 89 ? -1.974 -5.267 -5.201 1.00 95.25 89 LEU A C 1
ATOM 668 O O . LEU A 1 89 ? -0.784 -5.378 -4.906 1.00 95.25 89 LEU A O 1
ATOM 672 N N . ASN A 1 90 ? -2.418 -5.318 -6.451 1.00 91.94 90 ASN A N 1
ATOM 673 C CA . ASN A 1 90 ? -1.544 -5.369 -7.612 1.00 91.94 90 ASN A CA 1
ATOM 674 C C . ASN A 1 90 ? -1.723 -4.098 -8.430 1.00 91.94 90 ASN A C 1
ATOM 676 O O . ASN A 1 90 ? -2.855 -3.705 -8.717 1.00 91.94 90 ASN A O 1
ATOM 680 N N . GLY A 1 91 ? -0.605 -3.499 -8.830 1.00 88.56 91 GLY A N 1
ATOM 681 C CA . GLY A 1 91 ? -0.582 -2.312 -9.670 1.00 88.56 91 GLY A CA 1
ATOM 682 C C . GLY A 1 91 ? 0.027 -1.087 -8.997 1.00 88.56 91 GLY A C 1
ATOM 683 O O . GLY A 1 91 ? 0.782 -1.203 -8.030 1.00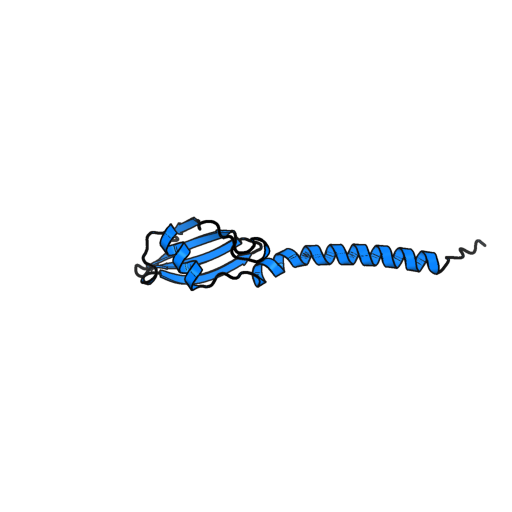 88.56 91 GLY A O 1
ATOM 684 N N . GLY A 1 92 ? -0.275 0.094 -9.537 1.00 85.62 92 GLY A N 1
ATOM 685 C CA . GLY A 1 92 ? 0.185 1.368 -8.975 1.00 85.62 92 GLY A CA 1
ATOM 686 C C . GLY A 1 92 ? 1.685 1.619 -9.135 1.00 85.62 92 GLY A C 1
ATOM 687 O O . GLY A 1 92 ? 2.301 2.313 -8.332 1.00 85.62 92 GLY A O 1
ATOM 688 N N . ASN A 1 93 ? 2.286 1.037 -10.165 1.00 84.44 93 ASN A N 1
ATOM 689 C CA . ASN A 1 93 ? 3.682 1.236 -10.547 1.00 84.44 93 ASN A CA 1
ATOM 690 C C . ASN A 1 93 ? 3.792 1.430 -12.064 1.00 84.44 93 ASN A C 1
ATOM 692 O O . ASN A 1 93 ? 2.817 1.258 -12.799 1.00 84.44 93 ASN A O 1
ATOM 696 N N . ILE A 1 94 ? 4.989 1.756 -12.554 1.00 83.44 94 ILE A N 1
ATOM 697 C CA . ILE A 1 94 ? 5.193 2.025 -13.984 1.00 83.44 94 ILE A CA 1
ATOM 698 C C . ILE A 1 94 ? 4.887 0.812 -14.879 1.00 83.44 94 ILE A C 1
ATOM 700 O O . ILE A 1 94 ? 4.380 0.982 -15.983 1.00 83.44 94 ILE A O 1
ATOM 704 N N . LEU A 1 95 ? 5.122 -0.413 -14.390 1.00 79.12 95 LEU A N 1
ATOM 705 C CA . LEU A 1 95 ? 4.870 -1.651 -15.143 1.00 79.12 95 LEU A CA 1
ATOM 706 C C . LEU A 1 95 ? 3.375 -1.923 -15.341 1.00 79.12 95 LEU A C 1
ATOM 708 O O . LEU A 1 95 ? 2.982 -2.565 -16.308 1.00 79.12 95 LEU A O 1
ATOM 712 N N . SER A 1 96 ? 2.546 -1.417 -14.431 1.00 80.50 96 SER A N 1
ATOM 713 C CA . SER A 1 96 ? 1.083 -1.442 -14.529 1.00 80.50 96 SER A CA 1
ATOM 714 C C . SER A 1 96 ? 0.513 -0.167 -15.152 1.00 80.50 96 SER A C 1
ATOM 716 O O . SER A 1 96 ? -0.702 -0.001 -15.188 1.00 80.50 96 SER A O 1
ATOM 718 N N . MET A 1 97 ? 1.366 0.752 -15.626 1.00 83.44 97 MET A N 1
ATOM 719 C CA . MET A 1 97 ? 0.968 2.082 -16.105 1.00 83.44 97 MET A CA 1
ATOM 720 C C . MET A 1 97 ? 0.080 2.839 -15.099 1.00 83.44 97 MET A C 1
ATOM 722 O O . MET A 1 97 ? -0.801 3.601 -15.484 1.00 83.44 97 MET A O 1
ATOM 726 N N . GLY A 1 98 ? 0.280 2.597 -13.800 1.00 83.56 98 GLY A N 1
ATOM 727 C CA . GLY A 1 98 ? -0.531 3.185 -12.732 1.00 83.56 98 GLY A CA 1
ATOM 728 C C . GLY A 1 98 ? -1.922 2.569 -12.536 1.00 83.56 98 GLY A C 1
ATOM 729 O O . GLY A 1 98 ? -2.629 2.997 -11.630 1.00 83.56 98 GLY A O 1
ATOM 730 N N . ILE A 1 99 ? -2.317 1.555 -13.312 1.00 88.69 99 ILE A N 1
ATOM 731 C CA . ILE A 1 99 ? -3.570 0.818 -13.091 1.00 88.69 99 ILE A CA 1
ATOM 732 C C . ILE A 1 99 ? -3.453 0.026 -11.786 1.00 88.69 99 ILE A C 1
ATOM 734 O O . ILE A 1 99 ? -2.428 -0.607 -11.535 1.00 88.69 99 ILE A O 1
ATOM 738 N N . VAL A 1 100 ? -4.497 0.068 -10.955 1.00 92.50 100 VAL A N 1
ATOM 739 C CA . VAL A 1 100 ? -4.559 -0.591 -9.643 1.00 92.50 100 VAL A CA 1
ATOM 740 C C . VAL A 1 100 ? -5.789 -1.486 -9.587 1.00 92.50 100 VAL A C 1
ATOM 742 O O . VAL A 1 100 ? -6.902 -1.037 -9.854 1.00 92.50 100 VAL A O 1
ATOM 745 N N . ASN A 1 101 ? -5.591 -2.746 -9.210 1.00 91.81 101 ASN A N 1
ATOM 746 C CA . ASN A 1 101 ? -6.694 -3.645 -8.890 1.00 91.81 101 ASN A CA 1
ATOM 747 C C . ASN A 1 101 ? -7.196 -3.383 -7.460 1.00 91.81 101 ASN A C 1
ATOM 749 O O . ASN A 1 101 ? -6.382 -3.039 -6.597 1.00 91.81 101 ASN A O 1
ATOM 753 N N . PRO A 1 102 ? -8.496 -3.601 -7.176 1.00 92.94 102 PRO A N 1
ATOM 754 C CA . PRO A 1 102 ? -9.017 -3.527 -5.814 1.00 92.94 102 PRO A CA 1
ATOM 755 C C . PRO A 1 102 ? -8.183 -4.376 -4.840 1.00 92.94 102 PRO A C 1
ATOM 757 O O . PRO A 1 102 ? -7.769 -5.483 -5.207 1.00 92.94 102 PRO A O 1
ATOM 760 N N . PRO A 1 103 ? -7.915 -3.891 -3.615 1.00 96.25 103 PRO A N 1
ATOM 761 C CA . PRO A 1 103 ? -7.135 -4.651 -2.650 1.00 96.25 103 PRO A CA 1
ATOM 762 C C . PRO A 1 103 ? -7.955 -5.803 -2.066 1.00 96.25 103 PRO A C 1
ATOM 764 O O . PRO A 1 103 ? -9.170 -5.711 -1.888 1.00 96.25 103 PRO A O 1
ATOM 767 N N . VAL A 1 104 ? -7.258 -6.863 -1.672 1.00 97.19 104 VAL A N 1
ATOM 768 C CA . VAL A 1 104 ? -7.793 -7.893 -0.779 1.00 97.19 104 VAL A CA 1
ATOM 769 C C . VAL A 1 104 ? -7.250 -7.617 0.614 1.00 97.19 104 VAL A C 1
ATOM 771 O O . VAL A 1 104 ? -6.034 -7.601 0.803 1.00 97.19 104 VAL A O 1
ATOM 774 N N . CYS A 1 105 ? -8.140 -7.401 1.580 1.00 97.44 105 CYS A N 1
ATOM 775 C CA . CYS A 1 105 ? -7.782 -7.116 2.965 1.00 97.44 105 CYS A CA 1
ATOM 776 C C . CYS A 1 105 ? -8.291 -8.222 3.885 1.00 97.44 105 CYS A C 1
ATOM 778 O O . CYS A 1 105 ? -9.478 -8.534 3.889 1.00 97.44 105 CYS A O 1
ATOM 780 N N . ASN A 1 106 ? -7.393 -8.770 4.699 1.00 96.81 106 ASN A N 1
ATOM 781 C CA . ASN A 1 106 ? -7.723 -9.743 5.732 1.00 96.81 106 ASN A CA 1
ATOM 782 C C . ASN A 1 106 ? -7.460 -9.138 7.105 1.00 96.81 106 ASN A C 1
ATOM 784 O O . ASN A 1 106 ? -6.421 -8.513 7.328 1.00 96.81 106 ASN A O 1
ATOM 788 N N . GLN A 1 107 ? -8.391 -9.341 8.031 1.00 94.81 107 GLN A N 1
ATOM 789 C CA . GLN A 1 107 ? -8.182 -8.982 9.426 1.00 94.81 107 GLN A CA 1
ATOM 790 C C . GLN A 1 107 ? -7.089 -9.873 10.036 1.00 94.81 107 GLN A C 1
ATOM 792 O O . GLN A 1 107 ? -7.114 -11.093 9.885 1.00 94.81 107 GLN A O 1
ATOM 797 N N . PHE A 1 108 ? -6.135 -9.251 10.723 1.00 83.12 108 PHE A N 1
ATOM 798 C CA . PHE A 1 108 ? -5.109 -9.900 11.532 1.00 83.12 108 PHE A CA 1
ATOM 799 C C . PHE A 1 108 ? -5.484 -9.728 13.012 1.00 83.12 108 PHE A C 1
ATOM 801 O O . PHE A 1 108 ? -5.808 -8.612 13.429 1.00 83.12 108 PHE A O 1
ATOM 808 N N . TYR A 1 109 ? -5.477 -10.828 13.769 1.00 60.28 109 TYR A N 1
ATOM 809 C CA . TYR A 1 109 ? -5.728 -10.854 15.216 1.00 60.28 109 TYR A CA 1
ATOM 810 C C . TYR A 1 109 ? -4.429 -10.698 16.005 1.00 60.28 109 TYR A C 1
ATOM 812 O O . TYR A 1 109 ? -3.402 -11.254 15.549 1.00 60.28 109 TYR A O 1
#

Radius of gyration: 24.19 Å; chains: 1; bounding box: 70×36×54 Å

Organism: NCBI:txid1547515

Foldseek 3Di:
DDDDPPDPVVVVVVVVVVVVVVVVVVVVVCQFVQQFVQQQDDPLNVLVLCCVQVVNDSVQKDWDDWGDTRQKIWTWIAGVVRWIKIKIKGARGVVNVHDIDRIDIDIDD

Sequence (109 aa):
MIRFKLSNKTLVGRAIKVFSLVACIHLLSACSVVAEKTNILTDQQLVEYAAGATGHPIASLELLQRSASGTVTSYKVKAKNNVTFHCVLNGGNILSMGIVNPPVCNQFY